Protein AF-A0A950G8C6-F1 (afdb_monomer_lite)

Foldseek 3Di:
DDDDDDDDDDDDDDDDDDDDDDDDPDDDDDPPPDDPPPDDPDPDPDPPDDDDDLQQAFLLVLVPDDPVSNLVNLVVLLVVVCVVVVNPDDDPVCSVVLSVQLNVVCVVPRGDHSNVSSVVSVVVVVVD

Secondary structure (DSSP, 8-state):
---------------------PPP---------PPP---PPPPPPPPP-----GGG-BHHHHTTS-HHHHHHHHHHHHHHHHHHTT-----TTTHHHHHHHHHHHHHH-TTSBHHHHHHHHHHHHHT-

Radius of gyration: 26.83 Å; chains: 1; bounding box: 71×72×27 Å

Sequence (128 aa):
MKLIWTTTCALALSTSVSAAQTPSPSGGGNAATTPPAASAPAGDPIAPAGHWDVAQAACRAILRESDDDRAAIGMFYYGYLAAKLNLDVIDTSRIEGDLRHVLETCRDHPDMTIVAAFKTLRQDSLSR

pLDDT: mean 77.59, std 16.8, range [41.69, 97.62]

Structure (mmCIF, N/CA/C/O backbone):
data_AF-A0A950G8C6-F1
#
_entry.id   AF-A0A950G8C6-F1
#
loop_
_atom_site.group_PDB
_atom_site.id
_atom_site.type_symbol
_atom_site.label_atom_id
_atom_site.label_alt_id
_atom_site.label_comp_id
_atom_site.label_asym_id
_atom_site.label_entity_id
_atom_site.label_seq_id
_atom_site.pdbx_PDB_ins_code
_atom_site.Cartn_x
_atom_site.Cartn_y
_atom_site.Cartn_z
_atom_site.occupancy
_atom_site.B_iso_or_equiv
_atom_site.auth_seq_id
_atom_site.auth_comp_id
_atom_site.auth_asym_id
_atom_site.auth_atom_id
_atom_site.pdbx_PDB_model_num
ATOM 1 N N . MET A 1 1 ? -5.368 -54.371 -1.516 1.00 41.69 1 MET A N 1
ATOM 2 C CA . MET A 1 1 ? -4.134 -55.142 -1.796 1.00 41.69 1 MET A CA 1
ATOM 3 C C . MET A 1 1 ? -2.969 -54.161 -1.887 1.00 41.69 1 MET A C 1
ATOM 5 O O . MET A 1 1 ? -3.141 -53.108 -2.481 1.00 41.69 1 MET A O 1
ATOM 9 N N . LYS A 1 2 ? -1.864 -54.460 -1.189 1.00 44.62 2 LYS A N 1
ATOM 10 C CA . LYS A 1 2 ? -0.632 -53.655 -1.051 1.00 44.62 2 LYS A CA 1
ATOM 11 C C . LYS A 1 2 ? 0.256 -53.748 -2.300 1.00 44.62 2 LYS A C 1
ATOM 13 O O . LYS A 1 2 ? 0.267 -54.814 -2.898 1.00 44.62 2 LYS A O 1
ATOM 18 N N . LEU A 1 3 ? 1.045 -52.698 -2.556 1.00 52.22 3 LEU A N 1
ATOM 19 C CA . LEU A 1 3 ? 2.410 -52.655 -3.134 1.00 52.22 3 LEU A CA 1
ATOM 20 C C . LEU A 1 3 ? 2.846 -51.171 -3.035 1.00 52.22 3 LEU A C 1
ATOM 22 O O . LEU A 1 3 ? 2.442 -50.363 -3.855 1.00 52.22 3 LEU A O 1
ATOM 26 N N . ILE A 1 4 ? 3.354 -50.649 -1.910 1.00 63.34 4 ILE A N 1
ATOM 27 C CA . ILE A 1 4 ? 4.759 -50.677 -1.448 1.00 63.34 4 ILE A CA 1
ATOM 28 C C . ILE A 1 4 ? 5.730 -50.940 -2.599 1.00 63.34 4 ILE A C 1
ATOM 30 O O . ILE A 1 4 ? 5.615 -52.001 -3.188 1.00 63.34 4 ILE A O 1
ATOM 34 N N . TRP A 1 5 ? 6.662 -50.013 -2.855 1.00 52.72 5 TRP A N 1
ATOM 35 C CA . TRP A 1 5 ? 8.109 -50.239 -3.013 1.00 52.72 5 TRP A CA 1
ATOM 36 C C . TRP A 1 5 ? 8.830 -48.926 -2.670 1.00 52.72 5 TRP A C 1
ATOM 38 O O . TRP A 1 5 ? 8.634 -47.891 -3.300 1.00 52.72 5 TRP A O 1
ATOM 48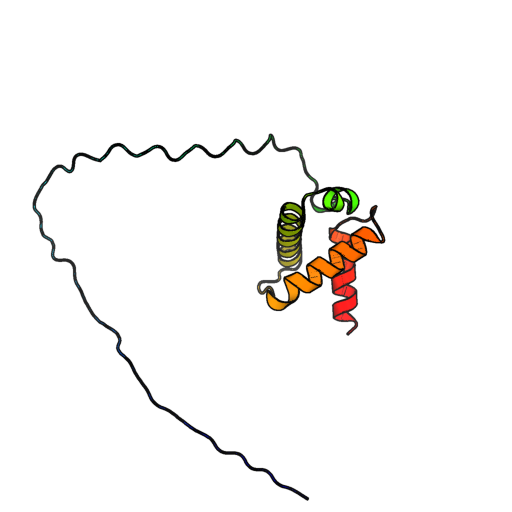 N N . THR A 1 6 ? 9.618 -48.976 -1.602 1.00 62.75 6 THR A N 1
ATOM 49 C CA . THR A 1 6 ? 10.673 -48.017 -1.262 1.00 62.75 6 THR A CA 1
ATOM 50 C C . THR A 1 6 ? 11.981 -48.427 -1.951 1.00 62.75 6 THR A C 1
ATOM 52 O O . THR A 1 6 ? 12.065 -49.533 -2.488 1.00 62.75 6 THR A O 1
ATOM 55 N N . THR A 1 7 ? 13.017 -47.592 -1.782 1.00 62.84 7 THR A N 1
ATOM 56 C CA . THR A 1 7 ? 14.483 -47.855 -1.831 1.00 62.84 7 THR A CA 1
ATOM 57 C C . THR A 1 7 ? 15.188 -47.097 -2.972 1.00 62.84 7 THR A C 1
ATOM 59 O O . THR A 1 7 ? 15.085 -47.478 -4.129 1.00 62.84 7 THR A O 1
ATOM 62 N N . THR A 1 8 ? 15.657 -45.866 -2.725 1.00 56.50 8 THR A N 1
ATOM 63 C CA . THR A 1 8 ? 17.018 -45.456 -2.278 1.00 56.50 8 THR A CA 1
ATOM 64 C C . THR A 1 8 ? 18.043 -45.411 -3.414 1.00 56.50 8 THR A C 1
ATOM 66 O O . THR A 1 8 ? 18.382 -46.439 -3.985 1.00 56.50 8 THR A O 1
ATOM 69 N N . CYS A 1 9 ? 18.647 -44.240 -3.635 1.00 56.16 9 CYS A N 1
ATOM 70 C CA . CYS A 1 9 ? 20.036 -44.164 -4.082 1.00 56.16 9 CYS A CA 1
ATOM 71 C C . CYS A 1 9 ? 20.775 -43.181 -3.168 1.00 56.16 9 CYS A C 1
ATOM 73 O O . CYS A 1 9 ? 20.374 -42.027 -3.019 1.00 56.16 9 CYS A O 1
ATOM 75 N N . ALA A 1 10 ? 21.790 -43.694 -2.481 1.00 52.00 10 ALA A N 1
ATOM 76 C CA . ALA A 1 10 ? 22.609 -42.988 -1.516 1.00 52.00 10 ALA A CA 1
ATOM 77 C C . ALA A 1 10 ? 23.948 -42.567 -2.147 1.00 52.00 10 ALA A C 1
ATOM 79 O O . ALA A 1 10 ? 24.480 -43.291 -2.980 1.00 52.00 10 ALA A O 1
ATOM 80 N N . LEU A 1 11 ? 24.481 -41.447 -1.644 1.00 55.22 11 LEU A N 1
ATOM 81 C CA . LEU A 1 11 ? 25.903 -41.125 -1.424 1.00 55.22 11 LEU A CA 1
ATOM 82 C C . LEU A 1 11 ? 26.909 -41.207 -2.592 1.00 55.22 11 LEU A C 1
ATOM 84 O O . LEU A 1 11 ? 27.300 -42.287 -3.013 1.00 55.22 11 LEU A O 1
ATOM 88 N N . ALA A 1 12 ? 27.508 -40.054 -2.911 1.00 52.69 12 ALA A N 1
ATOM 89 C CA . ALA A 1 12 ? 28.970 -39.844 -2.928 1.00 52.69 12 ALA A CA 1
ATOM 90 C C . ALA A 1 12 ? 29.241 -38.325 -3.026 1.00 52.69 12 ALA A C 1
ATOM 92 O O . ALA A 1 12 ? 28.803 -37.679 -3.968 1.00 52.69 12 ALA A O 1
ATOM 93 N N . LEU A 1 13 ? 29.657 -37.665 -1.943 1.00 51.41 13 LEU A N 1
ATOM 94 C CA . LEU A 1 13 ? 31.045 -37.413 -1.517 1.00 51.41 13 LEU A CA 1
ATOM 95 C C . LEU A 1 13 ? 31.854 -36.448 -2.414 1.00 51.41 13 LEU A C 1
ATOM 97 O O . LEU A 1 13 ? 32.315 -36.805 -3.489 1.00 51.41 13 LEU A O 1
ATOM 101 N N . SER A 1 14 ? 32.147 -35.293 -1.805 1.00 54.91 14 SER A N 1
ATOM 102 C CA . SER A 1 14 ? 33.491 -34.710 -1.684 1.00 54.91 14 SER A CA 1
ATOM 103 C C . SER A 1 14 ? 34.139 -34.033 -2.894 1.00 54.91 14 SER A C 1
ATOM 105 O O . SER A 1 14 ? 34.783 -34.689 -3.703 1.00 54.91 14 SER A O 1
ATOM 107 N N . THR A 1 15 ? 34.199 -32.696 -2.853 1.00 58.62 15 THR A N 1
ATOM 108 C CA . THR A 1 15 ? 35.360 -31.938 -3.359 1.00 58.62 15 THR A CA 1
ATOM 109 C C . THR A 1 15 ? 35.703 -30.758 -2.437 1.00 58.62 15 THR A C 1
ATOM 111 O O . THR A 1 15 ? 35.079 -29.705 -2.484 1.00 58.62 15 THR A O 1
ATOM 114 N N . SER A 1 16 ? 36.713 -31.006 -1.597 1.00 63.72 16 SER A N 1
ATOM 115 C CA . SER A 1 16 ? 37.870 -30.142 -1.299 1.00 63.72 16 SER A CA 1
ATOM 116 C C . SER A 1 16 ? 37.665 -28.759 -0.656 1.00 63.72 16 SER A C 1
ATOM 118 O O . SER A 1 16 ? 37.481 -27.751 -1.329 1.00 63.72 16 SER A O 1
ATOM 120 N N . VAL A 1 17 ? 37.893 -28.703 0.662 1.00 50.78 17 VAL A N 1
ATOM 121 C CA . VAL A 1 17 ? 38.387 -27.508 1.371 1.00 50.78 17 VAL A CA 1
ATOM 122 C C . VAL A 1 17 ? 39.810 -27.210 0.893 1.00 50.78 17 VAL A C 1
ATOM 124 O O . VAL A 1 17 ? 40.699 -28.045 1.054 1.00 50.78 17 VAL A O 1
ATOM 127 N N . SER A 1 18 ? 40.039 -26.019 0.339 1.00 56.66 18 SER A N 1
ATOM 128 C CA . SER A 1 18 ? 41.389 -25.508 0.085 1.00 56.66 18 SER A CA 1
ATOM 129 C C . SER A 1 18 ? 41.840 -24.699 1.300 1.00 56.66 18 SER A C 1
ATOM 131 O O . SER A 1 18 ? 41.336 -23.606 1.556 1.00 56.66 18 SER A O 1
ATOM 133 N N . ALA A 1 19 ? 42.760 -25.265 2.078 1.00 47.97 19 ALA A N 1
ATOM 134 C CA . ALA A 1 19 ? 43.407 -24.590 3.191 1.00 47.97 19 ALA A CA 1
ATOM 135 C C . ALA A 1 19 ? 44.598 -23.742 2.711 1.00 47.97 19 ALA A C 1
ATOM 137 O O . ALA A 1 19 ? 45.375 -24.170 1.864 1.00 47.97 19 ALA A O 1
ATOM 138 N N . ALA A 1 20 ? 44.741 -22.589 3.367 1.00 48.94 20 ALA A N 1
ATOM 139 C CA . ALA A 1 20 ? 45.955 -21.805 3.586 1.00 48.94 20 ALA A CA 1
ATOM 140 C C . ALA A 1 20 ? 46.618 -21.098 2.389 1.00 48.94 20 ALA A C 1
ATOM 142 O O . ALA A 1 20 ? 47.377 -21.681 1.624 1.00 48.94 20 ALA A O 1
ATOM 143 N N . GLN A 1 21 ? 46.494 -19.767 2.389 1.00 54.31 21 GLN A N 1
ATOM 144 C CA . GLN A 1 21 ? 47.628 -18.896 2.084 1.00 54.31 21 GLN A CA 1
ATOM 145 C C . GLN A 1 21 ? 47.748 -17.862 3.209 1.00 54.31 21 GLN A C 1
ATOM 147 O O . GLN A 1 21 ? 46.957 -16.927 3.306 1.00 54.31 21 GLN A O 1
ATOM 152 N N . THR A 1 22 ? 48.716 -18.069 4.100 1.00 51.31 22 THR A N 1
ATOM 153 C CA . THR A 1 22 ? 49.238 -17.031 4.995 1.00 51.31 22 THR A CA 1
ATOM 154 C C . THR A 1 22 ? 49.902 -15.945 4.147 1.00 51.31 22 THR A C 1
ATOM 156 O O . THR A 1 22 ? 50.820 -16.278 3.394 1.00 51.31 22 THR A O 1
ATOM 159 N N . PRO A 1 23 ? 49.515 -14.664 4.246 1.00 60.16 23 PRO A N 1
ATOM 160 C CA . PRO A 1 23 ? 50.329 -13.601 3.678 1.00 60.16 23 PRO A CA 1
ATOM 161 C C . PRO A 1 23 ? 51.616 -13.446 4.503 1.00 60.16 23 PRO A C 1
ATOM 163 O O . PRO A 1 23 ? 51.575 -13.216 5.712 1.00 60.16 23 PRO A O 1
ATOM 166 N N . SER A 1 24 ? 52.763 -13.597 3.836 1.00 55.91 24 SER A N 1
ATOM 167 C CA . SER A 1 24 ? 54.084 -13.235 4.363 1.00 55.91 24 SER A CA 1
ATOM 168 C C . SER A 1 24 ? 54.119 -11.767 4.809 1.00 55.91 24 SER A C 1
ATOM 170 O O . SER A 1 24 ? 53.583 -10.910 4.101 1.00 55.91 24 SER A O 1
ATOM 172 N N . PRO A 1 25 ? 54.814 -11.427 5.910 1.00 57.38 25 PRO A N 1
ATOM 173 C CA . PRO A 1 25 ? 55.094 -10.046 6.257 1.00 57.38 25 PRO A CA 1
ATOM 174 C C . PRO A 1 25 ? 56.311 -9.580 5.451 1.00 57.38 25 PRO A C 1
ATOM 176 O O . PRO A 1 25 ? 57.455 -9.704 5.882 1.00 57.38 25 PRO A O 1
ATOM 179 N N . SER A 1 26 ? 56.073 -9.048 4.255 1.00 56.53 26 SER A N 1
ATOM 180 C CA . SER A 1 26 ? 57.094 -8.294 3.528 1.00 56.53 26 SER A CA 1
ATOM 181 C C . SER A 1 26 ? 56.977 -6.824 3.908 1.00 56.53 26 SER A C 1
ATOM 183 O O . SER A 1 26 ? 56.226 -6.060 3.308 1.00 56.53 26 SER A O 1
ATOM 185 N N . GLY A 1 27 ? 57.734 -6.437 4.935 1.00 54.53 27 GLY A N 1
ATOM 186 C CA . GLY A 1 27 ? 58.139 -5.050 5.105 1.00 54.53 27 GLY A CA 1
ATOM 187 C C . GLY A 1 27 ? 58.977 -4.620 3.899 1.00 54.53 27 GLY A C 1
ATOM 188 O O . GLY A 1 27 ? 59.936 -5.292 3.530 1.00 54.53 27 GLY A O 1
ATOM 189 N N . GLY A 1 28 ? 58.592 -3.512 3.277 1.00 45.06 28 GLY A N 1
ATOM 190 C CA . GLY A 1 28 ? 59.291 -2.930 2.138 1.00 45.06 28 GLY A CA 1
ATOM 191 C C . GLY A 1 28 ? 58.527 -1.711 1.657 1.00 45.06 28 GLY A C 1
ATOM 192 O O . GLY A 1 28 ? 57.507 -1.841 0.988 1.00 45.06 28 GLY A O 1
ATOM 193 N N . GLY A 1 29 ? 58.976 -0.529 2.079 1.00 55.88 29 GLY A N 1
ATOM 194 C CA . GLY A 1 29 ? 58.336 0.735 1.752 1.00 55.88 29 GLY A CA 1
ATOM 195 C C . GLY A 1 29 ? 58.253 0.959 0.248 1.00 55.88 29 GLY A C 1
ATOM 196 O O . GLY A 1 29 ? 59.247 0.839 -0.455 1.00 55.88 29 GLY A O 1
ATOM 197 N N . ASN A 1 30 ? 57.067 1.344 -0.205 1.00 53.25 30 ASN A N 1
ATOM 198 C CA . ASN A 1 30 ? 56.864 2.146 -1.397 1.00 53.25 30 ASN A CA 1
ATOM 199 C C . ASN A 1 30 ? 55.733 3.111 -1.058 1.00 53.25 30 ASN A C 1
ATOM 201 O O . ASN A 1 30 ? 54.618 2.689 -0.750 1.00 53.25 30 ASN A O 1
ATOM 205 N N . ALA A 1 31 ? 56.042 4.407 -1.047 1.00 56.22 31 ALA A N 1
ATOM 206 C CA . ALA A 1 31 ? 55.040 5.454 -0.970 1.00 56.22 31 ALA A CA 1
ATOM 207 C C . ALA A 1 31 ? 54.143 5.328 -2.209 1.00 56.22 31 ALA A C 1
ATOM 209 O O . ALA A 1 31 ? 54.509 5.756 -3.301 1.00 56.22 31 ALA A O 1
ATOM 210 N N . ALA A 1 32 ? 52.995 4.672 -2.049 1.00 56.50 32 ALA A N 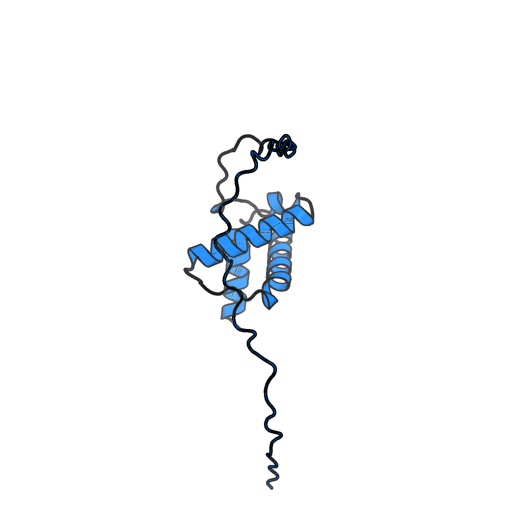1
ATOM 211 C CA . ALA A 1 32 ? 51.974 4.612 -3.075 1.00 56.50 32 ALA A CA 1
ATOM 212 C C . ALA A 1 32 ? 51.374 6.012 -3.209 1.00 56.50 32 ALA A C 1
ATOM 214 O O . ALA A 1 32 ? 50.688 6.499 -2.312 1.00 56.50 32 ALA A O 1
ATOM 215 N N . THR A 1 33 ? 51.664 6.682 -4.320 1.00 59.66 33 THR A N 1
ATOM 216 C CA . THR A 1 33 ? 50.911 7.859 -4.744 1.00 59.66 33 THR A CA 1
ATOM 217 C C . THR A 1 33 ? 49.471 7.407 -4.969 1.00 59.66 33 THR A C 1
ATOM 219 O O . THR A 1 33 ? 49.196 6.650 -5.898 1.00 59.66 33 THR A O 1
ATOM 222 N N . THR A 1 34 ? 48.565 7.802 -4.075 1.00 64.56 34 THR A N 1
ATOM 223 C CA . THR A 1 34 ? 47.134 7.516 -4.185 1.00 64.56 34 THR A CA 1
ATOM 224 C C . THR A 1 34 ? 46.635 8.023 -5.543 1.00 64.56 34 THR A C 1
ATOM 226 O O . THR A 1 34 ? 46.798 9.215 -5.823 1.00 64.56 34 THR A O 1
ATOM 229 N N . PRO A 1 35 ? 46.040 7.176 -6.404 1.00 69.12 35 PRO A N 1
ATOM 230 C CA . PRO A 1 35 ? 45.313 7.662 -7.569 1.00 69.12 35 PRO A CA 1
ATOM 231 C C . PRO A 1 35 ? 44.240 8.652 -7.096 1.00 69.12 35 PRO A C 1
ATOM 233 O O . PRO A 1 35 ? 43.619 8.393 -6.059 1.00 69.12 35 PRO A O 1
ATOM 236 N N . PRO A 1 36 ? 44.008 9.777 -7.797 1.00 67.50 36 PRO A N 1
ATOM 237 C CA . PRO A 1 36 ? 42.920 10.674 -7.438 1.00 67.50 36 PRO A CA 1
ATOM 238 C C . PRO A 1 36 ? 41.626 9.862 -7.403 1.00 67.50 36 PRO A C 1
ATOM 240 O O . PRO A 1 36 ? 41.278 9.194 -8.378 1.00 67.50 36 PRO A O 1
ATOM 243 N N . ALA A 1 37 ? 40.956 9.873 -6.249 1.00 67.94 37 ALA A N 1
ATOM 244 C CA . ALA A 1 37 ? 39.657 9.248 -6.090 1.00 67.94 37 ALA A CA 1
ATOM 245 C C . ALA A 1 37 ? 38.728 9.857 -7.144 1.00 67.94 37 ALA A C 1
ATOM 247 O O . ALA A 1 37 ? 38.435 11.052 -7.100 1.00 67.94 37 ALA A O 1
ATOM 248 N N . ALA A 1 38 ? 38.319 9.053 -8.125 1.00 71.69 38 ALA A N 1
ATOM 249 C CA . ALA A 1 38 ? 37.271 9.450 -9.044 1.00 71.69 38 ALA A CA 1
ATOM 250 C C . ALA A 1 38 ? 36.024 9.713 -8.198 1.00 71.69 38 ALA A C 1
ATOM 252 O O . ALA A 1 38 ? 35.508 8.800 -7.550 1.00 71.69 38 ALA A O 1
ATOM 253 N N . SER A 1 39 ? 35.596 10.973 -8.142 1.00 68.25 39 SER A N 1
ATOM 254 C CA . SER A 1 39 ? 34.378 11.368 -7.451 1.00 68.25 39 SER A CA 1
ATOM 255 C C . SER A 1 39 ? 33.224 10.553 -8.025 1.00 68.25 39 SER A C 1
ATOM 257 O O . SER A 1 39 ? 32.884 10.702 -9.199 1.00 68.25 39 SER A O 1
ATOM 259 N N . ALA A 1 40 ? 32.646 9.667 -7.213 1.00 72.94 40 ALA A N 1
ATOM 260 C CA . ALA A 1 40 ? 31.382 9.039 -7.555 1.00 72.94 40 ALA A CA 1
ATOM 261 C C . ALA A 1 40 ? 30.365 10.156 -7.853 1.00 72.94 40 ALA A C 1
ATOM 263 O O . ALA A 1 40 ? 30.373 11.167 -7.139 1.00 72.94 40 ALA A O 1
ATOM 264 N N . PRO A 1 41 ? 29.526 10.024 -8.896 1.00 68.06 41 PRO A N 1
ATOM 265 C CA . PRO A 1 41 ? 28.472 10.995 -9.137 1.00 68.06 41 PRO A CA 1
ATOM 266 C C . PRO A 1 41 ? 27.638 11.109 -7.862 1.00 68.06 41 PRO A C 1
ATOM 268 O O . PRO A 1 41 ? 27.160 10.105 -7.329 1.00 68.06 41 PRO A O 1
ATOM 271 N N . ALA A 1 42 ? 27.537 12.328 -7.335 1.00 70.88 42 ALA A N 1
ATOM 272 C CA . ALA A 1 42 ? 26.629 12.616 -6.242 1.00 70.88 42 ALA A CA 1
ATOM 273 C C . ALA A 1 42 ? 25.227 12.249 -6.736 1.00 70.88 42 ALA A C 1
ATOM 275 O O . ALA A 1 42 ? 24.776 12.797 -7.741 1.00 70.88 42 ALA A O 1
ATOM 276 N N . GLY A 1 43 ? 24.596 11.266 -6.090 1.00 66.12 43 GLY A N 1
ATOM 277 C CA . GLY A 1 43 ? 23.218 10.906 -6.400 1.00 66.12 43 GLY A CA 1
ATOM 278 C C . GLY A 1 43 ? 22.324 12.135 -6.277 1.00 66.12 43 GLY A C 1
ATOM 279 O O . GLY A 1 43 ? 22.587 13.008 -5.443 1.00 66.12 43 GLY A O 1
ATOM 280 N N . ASP A 1 44 ? 21.296 12.206 -7.120 1.00 69.69 44 ASP A N 1
ATOM 281 C CA . ASP A 1 44 ? 20.329 13.295 -7.070 1.00 69.69 44 ASP A CA 1
ATOM 282 C C . ASP A 1 44 ? 19.779 13.457 -5.643 1.00 69.69 44 ASP A C 1
ATOM 284 O O . ASP A 1 44 ? 19.548 12.460 -4.943 1.00 69.69 44 ASP A O 1
ATOM 288 N N . PRO A 1 45 ? 19.586 14.702 -5.172 1.00 60.91 45 PRO A N 1
ATOM 289 C CA . PRO A 1 45 ? 19.032 14.936 -3.853 1.00 60.91 45 PRO A CA 1
ATOM 290 C C . PRO A 1 45 ? 17.651 14.287 -3.765 1.00 60.91 45 PRO A C 1
ATOM 292 O O . PRO A 1 45 ? 16.759 14.580 -4.563 1.00 60.91 45 PRO A O 1
ATOM 295 N N . ILE A 1 46 ? 17.473 13.421 -2.765 1.00 65.44 46 ILE A N 1
ATOM 296 C CA . ILE A 1 46 ? 16.157 12.911 -2.378 1.00 65.44 46 ILE A CA 1
ATOM 297 C C . ILE A 1 46 ? 15.273 14.141 -2.145 1.00 65.44 46 ILE A C 1
ATOM 299 O O . ILE A 1 46 ? 15.627 15.007 -1.339 1.00 65.44 46 ILE A O 1
ATOM 303 N N . ALA A 1 47 ? 14.175 14.249 -2.901 1.00 58.53 47 ALA A N 1
ATOM 304 C CA . ALA A 1 47 ? 13.251 15.376 -2.832 1.00 58.53 47 ALA A CA 1
ATOM 305 C C . ALA A 1 47 ? 12.900 15.707 -1.366 1.00 58.53 47 ALA A C 1
ATOM 307 O O . ALA A 1 47 ? 12.812 14.788 -0.545 1.00 58.53 47 ALA A O 1
ATOM 308 N N . PRO A 1 48 ? 12.713 16.995 -1.007 1.00 55.66 48 PRO A N 1
ATOM 309 C CA . PRO A 1 48 ? 12.472 17.392 0.374 1.00 55.66 48 PRO A CA 1
ATOM 310 C C . PRO A 1 48 ? 11.328 16.574 0.976 1.00 55.66 48 PRO A C 1
ATOM 312 O O . PRO A 1 48 ? 10.228 16.519 0.426 1.00 55.66 48 PRO A O 1
ATOM 315 N N . ALA A 1 49 ? 11.626 15.910 2.094 1.00 63.06 49 ALA A N 1
ATOM 316 C CA . ALA A 1 49 ? 10.723 14.978 2.746 1.00 63.06 49 ALA A CA 1
ATOM 317 C C . ALA A 1 49 ? 9.467 15.712 3.237 1.00 63.06 49 ALA A C 1
ATOM 319 O O . ALA A 1 49 ? 9.474 16.375 4.275 1.00 63.06 49 ALA A O 1
ATOM 320 N N . GLY A 1 50 ? 8.373 15.585 2.488 1.00 67.31 50 GLY A N 1
ATOM 321 C CA . GLY A 1 50 ? 7.042 15.809 3.034 1.00 67.31 50 GLY A CA 1
ATOM 322 C C . GLY A 1 50 ? 6.763 14.780 4.132 1.00 67.31 50 GLY A C 1
ATOM 323 O O . GLY A 1 50 ? 7.232 13.643 4.064 1.00 67.31 50 GLY A O 1
ATOM 324 N N . HIS A 1 51 ? 6.001 15.160 5.157 1.00 71.19 51 HIS A N 1
ATOM 325 C CA . HIS A 1 51 ? 5.533 14.198 6.151 1.00 71.19 51 HIS A CA 1
ATOM 326 C C . HIS A 1 51 ? 4.535 13.239 5.486 1.00 71.19 51 HIS A C 1
ATOM 328 O O . HIS A 1 51 ? 3.403 13.623 5.189 1.00 71.19 51 HIS A O 1
ATOM 334 N N . TRP A 1 52 ? 4.957 11.999 5.243 1.00 75.38 52 TRP A N 1
ATOM 335 C CA . TRP A 1 52 ? 4.114 10.958 4.665 1.00 75.38 52 TRP A CA 1
ATOM 336 C C . TRP A 1 52 ? 3.610 10.010 5.753 1.00 75.38 52 TRP A C 1
ATOM 338 O O . TRP A 1 52 ? 4.393 9.322 6.407 1.00 75.38 52 TRP A O 1
ATOM 348 N N . ASP A 1 53 ? 2.290 9.961 5.941 1.00 87.00 53 ASP A N 1
ATOM 349 C CA . ASP A 1 53 ? 1.666 8.945 6.785 1.00 87.00 53 ASP A CA 1
ATOM 350 C C . ASP A 1 53 ? 1.478 7.650 5.986 1.00 87.00 53 ASP A C 1
ATOM 352 O O . ASP A 1 53 ? 0.533 7.493 5.207 1.00 87.00 53 ASP A O 1
ATOM 356 N N . VAL A 1 54 ? 2.397 6.712 6.212 1.00 88.00 54 VAL A N 1
ATOM 357 C CA . VAL A 1 54 ? 2.407 5.374 5.608 1.00 88.00 54 VAL A CA 1
ATOM 358 C C . VAL A 1 54 ? 1.082 4.634 5.843 1.00 88.00 54 VAL A C 1
ATOM 360 O O . VAL A 1 54 ? 0.609 3.908 4.976 1.00 88.00 54 VAL A O 1
ATOM 363 N N . ALA A 1 55 ? 0.422 4.811 6.989 1.00 89.44 55 ALA A N 1
ATOM 364 C CA . ALA A 1 55 ? -0.814 4.082 7.270 1.00 89.44 55 ALA A CA 1
ATOM 365 C C . ALA A 1 55 ? -2.028 4.619 6.489 1.00 89.44 55 ALA A C 1
ATOM 367 O O . ALA A 1 55 ? -3.012 3.892 6.324 1.00 89.44 55 ALA A O 1
ATOM 368 N N . GLN A 1 56 ? -1.952 5.864 6.008 1.00 91.12 56 GLN A N 1
ATOM 369 C CA . GLN A 1 56 ? -3.064 6.592 5.392 1.00 91.12 56 GLN A CA 1
ATOM 370 C C . GLN A 1 56 ? -2.924 6.779 3.878 1.00 91.12 56 GLN A C 1
ATOM 372 O O . GLN A 1 56 ? -3.754 7.446 3.259 1.00 91.12 56 GLN A O 1
ATOM 377 N N . ALA A 1 57 ? -1.905 6.188 3.251 1.00 91.38 57 ALA A N 1
ATOM 378 C CA . ALA A 1 57 ? -1.764 6.241 1.802 1.00 91.38 57 ALA A CA 1
ATOM 379 C C . ALA A 1 57 ? -2.957 5.554 1.113 1.00 91.38 57 ALA A C 1
ATOM 381 O O . ALA A 1 57 ? -3.168 4.344 1.249 1.00 91.38 57 ALA A O 1
ATOM 382 N N . ALA A 1 58 ? -3.736 6.341 0.370 1.00 94.06 58 ALA A N 1
ATOM 383 C CA . ALA A 1 58 ? -4.878 5.856 -0.394 1.00 94.06 58 ALA A CA 1
ATOM 384 C C . ALA A 1 58 ? -4.425 5.061 -1.628 1.00 94.06 58 ALA A C 1
ATOM 386 O O . ALA A 1 58 ? -3.483 5.453 -2.321 1.00 94.06 58 ALA A O 1
ATOM 387 N N . CYS A 1 59 ? -5.156 3.997 -1.960 1.00 95.44 59 CYS A N 1
ATOM 388 C CA . CYS A 1 59 ? -4.939 3.180 -3.152 1.00 95.44 59 CYS A CA 1
ATOM 389 C C . CYS A 1 59 ? -4.899 4.030 -4.432 1.00 95.44 59 CYS A C 1
ATOM 391 O O . CYS A 1 59 ? -4.035 3.824 -5.282 1.00 95.44 59 CYS A O 1
ATOM 393 N N . ARG A 1 60 ? -5.749 5.061 -4.545 1.00 95.00 60 ARG A N 1
ATOM 394 C CA . ARG A 1 60 ? -5.761 5.982 -5.694 1.00 95.00 60 ARG A CA 1
ATOM 395 C C . ARG A 1 60 ? -4.442 6.712 -5.937 1.00 95.00 60 ARG A C 1
ATOM 397 O O . ARG A 1 60 ? -4.187 7.099 -7.071 1.00 95.00 60 ARG A O 1
ATOM 404 N N . ALA A 1 61 ? -3.649 6.964 -4.894 1.00 91.56 61 ALA A N 1
ATOM 405 C CA . ALA A 1 61 ? -2.347 7.605 -5.046 1.00 91.56 61 ALA A CA 1
ATOM 406 C C . ALA A 1 61 ? -1.365 6.622 -5.688 1.00 91.56 61 ALA A C 1
ATOM 408 O O . ALA A 1 61 ? -0.723 6.948 -6.673 1.00 91.56 61 ALA A O 1
ATOM 409 N N . ILE A 1 62 ? -1.363 5.380 -5.211 1.00 91.31 62 ILE A N 1
ATOM 410 C CA . ILE A 1 62 ? -0.472 4.317 -5.683 1.00 91.31 62 ILE A CA 1
ATOM 411 C C . ILE A 1 62 ? -0.815 3.910 -7.115 1.00 91.31 62 ILE A C 1
ATOM 413 O O . ILE A 1 62 ? 0.074 3.727 -7.933 1.00 91.31 62 ILE A O 1
ATOM 417 N N . LEU A 1 63 ? -2.101 3.838 -7.463 1.00 94.00 63 LEU A N 1
ATOM 418 C CA . LEU A 1 63 ? -2.538 3.515 -8.825 1.00 94.00 63 LEU A CA 1
ATOM 419 C C . LEU A 1 63 ? -2.136 4.562 -9.878 1.00 94.00 63 LEU A C 1
ATOM 421 O O . LEU A 1 63 ? -2.206 4.261 -11.066 1.00 94.00 63 LEU A O 1
ATOM 425 N N . ARG A 1 64 ? -1.753 5.778 -9.468 1.00 94.88 64 ARG A N 1
ATOM 426 C CA . ARG A 1 64 ? -1.273 6.832 -10.377 1.00 94.88 64 ARG A CA 1
ATOM 427 C C . ARG A 1 64 ? 0.222 6.744 -10.659 1.00 94.88 64 ARG A C 1
ATOM 429 O O . ARG A 1 64 ? 0.675 7.379 -11.606 1.00 94.88 64 ARG A O 1
ATOM 436 N N . GLU A 1 65 ? 0.955 5.989 -9.851 1.00 93.81 65 GLU A N 1
ATOM 437 C CA . GLU A 1 65 ? 2.394 5.818 -10.004 1.00 93.81 65 GLU A CA 1
ATOM 438 C C . GLU A 1 65 ? 2.727 4.883 -11.170 1.00 93.81 65 GLU A C 1
ATOM 440 O O . GLU A 1 65 ? 1.883 4.107 -11.639 1.00 93.81 65 GLU A O 1
ATOM 445 N N . SER A 1 66 ? 3.978 4.948 -11.628 1.00 95.12 66 SER A N 1
ATOM 446 C CA . SER A 1 66 ? 4.508 4.055 -12.658 1.00 95.12 66 SER A CA 1
ATOM 447 C C . SER A 1 66 ? 4.484 2.589 -12.206 1.00 95.12 66 SER A C 1
ATOM 449 O O . SER A 1 66 ? 4.363 2.284 -11.021 1.00 95.12 66 SER A O 1
ATOM 451 N N . ASP A 1 67 ? 4.583 1.648 -13.142 1.00 90.56 67 ASP A N 1
ATOM 452 C CA . ASP A 1 67 ? 4.588 0.215 -12.822 1.00 90.56 67 ASP A CA 1
ATOM 453 C C . ASP A 1 67 ? 5.742 -0.156 -11.877 1.00 90.56 67 ASP A C 1
ATOM 455 O O . ASP A 1 67 ? 5.528 -0.888 -10.905 1.00 90.56 67 ASP A O 1
ATOM 459 N N . ASP A 1 68 ? 6.921 0.420 -12.117 1.00 91.44 68 ASP A N 1
ATOM 460 C CA . ASP A 1 68 ? 8.121 0.220 -11.305 1.00 91.44 68 ASP A CA 1
ATOM 461 C C . ASP A 1 68 ? 7.951 0.812 -9.898 1.00 91.44 68 ASP A C 1
ATOM 463 O O . ASP A 1 68 ? 8.232 0.145 -8.899 1.00 91.44 68 ASP A O 1
ATOM 467 N N . ASP A 1 69 ? 7.400 2.025 -9.796 1.00 92.50 69 ASP A N 1
ATOM 468 C CA . ASP A 1 69 ? 7.133 2.661 -8.504 1.00 92.50 69 ASP A CA 1
ATOM 469 C C . ASP A 1 69 ? 6.053 1.907 -7.722 1.00 92.50 69 ASP A C 1
ATOM 471 O O . ASP A 1 69 ? 6.183 1.713 -6.515 1.00 92.50 69 ASP A O 1
ATOM 475 N N . ARG A 1 70 ? 5.009 1.393 -8.387 1.00 91.94 70 ARG A N 1
ATOM 476 C CA . ARG A 1 70 ? 3.989 0.551 -7.738 1.00 91.94 70 ARG A CA 1
ATOM 477 C C . ARG A 1 70 ? 4.580 -0.740 -7.194 1.00 91.94 70 ARG A C 1
ATOM 479 O O . ARG A 1 70 ? 4.194 -1.156 -6.100 1.00 91.94 70 ARG A O 1
ATOM 486 N N . ALA A 1 71 ? 5.510 -1.362 -7.915 1.00 90.25 71 ALA A N 1
ATOM 487 C CA . ALA A 1 71 ? 6.224 -2.535 -7.425 1.00 90.25 71 ALA A CA 1
ATOM 488 C C . ALA A 1 71 ? 7.089 -2.186 -6.201 1.00 90.25 71 ALA A C 1
ATOM 490 O O . ALA A 1 71 ? 7.009 -2.873 -5.180 1.00 90.25 71 ALA A O 1
ATOM 491 N N . ALA A 1 72 ? 7.845 -1.085 -6.254 1.00 92.62 72 ALA A N 1
ATOM 492 C CA . ALA A 1 72 ? 8.667 -0.611 -5.139 1.00 92.62 72 ALA A CA 1
ATOM 493 C C . ALA A 1 72 ? 7.826 -0.271 -3.895 1.00 92.62 72 ALA A C 1
ATOM 495 O O . ALA A 1 72 ? 8.132 -0.720 -2.787 1.00 92.62 72 ALA A O 1
ATOM 496 N N . ILE A 1 73 ? 6.720 0.455 -4.078 1.00 92.25 73 ILE A N 1
ATOM 497 C CA . ILE A 1 73 ? 5.733 0.756 -3.036 1.00 92.25 73 ILE A CA 1
ATOM 498 C C . ILE A 1 73 ? 5.163 -0.544 -2.463 1.00 92.25 73 ILE A C 1
ATOM 500 O O . ILE A 1 73 ? 5.093 -0.705 -1.245 1.00 92.25 73 ILE A O 1
ATOM 504 N N . GLY A 1 74 ? 4.795 -1.496 -3.321 1.00 91.31 74 GLY A N 1
ATOM 505 C CA . GLY A 1 74 ? 4.315 -2.814 -2.919 1.00 91.31 74 GLY A CA 1
ATOM 506 C C . GLY A 1 74 ? 5.291 -3.536 -1.989 1.00 91.31 74 GLY A C 1
ATOM 507 O O . GLY A 1 74 ? 4.900 -3.971 -0.905 1.00 91.31 74 GLY A O 1
ATOM 508 N N . MET A 1 75 ? 6.569 -3.601 -2.369 1.00 91.94 75 MET A N 1
ATOM 509 C CA . MET A 1 75 ? 7.626 -4.210 -1.554 1.00 91.94 75 MET A CA 1
ATOM 510 C C . MET A 1 75 ? 7.833 -3.478 -0.226 1.00 91.94 75 MET A C 1
ATOM 512 O O . MET A 1 75 ? 7.971 -4.120 0.819 1.00 91.94 75 MET A O 1
ATOM 516 N N . PHE A 1 76 ? 7.801 -2.143 -0.243 1.00 93.00 76 PHE A N 1
ATOM 517 C CA . PHE A 1 76 ? 7.870 -1.331 0.969 1.00 93.00 76 PHE A CA 1
ATOM 518 C C . PHE A 1 76 ? 6.731 -1.672 1.939 1.00 93.00 76 PHE A C 1
ATOM 520 O O . PHE A 1 76 ? 6.987 -1.952 3.112 1.00 93.00 76 PHE A O 1
ATOM 527 N N . TYR A 1 77 ? 5.482 -1.719 1.461 1.00 92.00 77 TYR A N 1
ATOM 528 C CA . TYR A 1 77 ? 4.332 -2.066 2.300 1.00 92.00 77 TYR A CA 1
ATOM 529 C C . TYR A 1 77 ? 4.364 -3.514 2.781 1.00 92.00 77 TYR A C 1
ATOM 531 O O . TYR A 1 77 ? 3.982 -3.779 3.922 1.00 92.00 77 TYR A O 1
ATOM 539 N N . TYR A 1 78 ? 4.865 -4.438 1.961 1.00 89.62 78 TYR A N 1
ATOM 540 C CA . TYR A 1 78 ? 5.050 -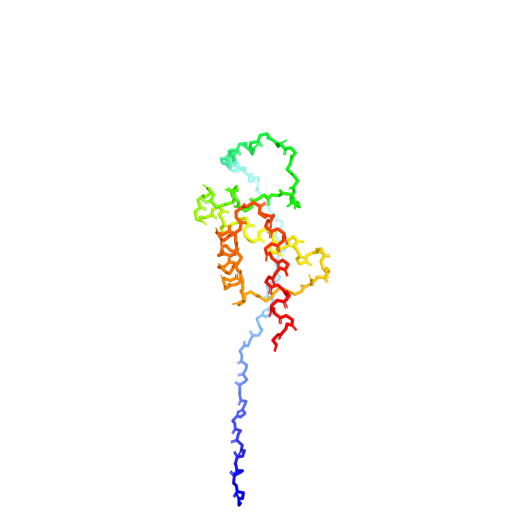5.829 2.359 1.00 89.62 78 TYR A CA 1
ATOM 541 C C . TYR A 1 78 ? 5.996 -5.931 3.566 1.00 89.62 78 TYR A C 1
ATOM 543 O O . TYR A 1 78 ? 5.640 -6.514 4.592 1.00 89.62 78 TYR A O 1
ATOM 551 N N . GLY A 1 79 ? 7.169 -5.291 3.488 1.00 90.00 79 GLY A N 1
ATOM 552 C CA . GLY A 1 79 ? 8.137 -5.244 4.587 1.00 90.00 79 GLY A CA 1
ATOM 553 C C . GLY A 1 79 ? 7.610 -4.496 5.816 1.00 90.00 79 GLY A C 1
ATOM 554 O O . GLY A 1 79 ? 7.732 -4.986 6.939 1.00 90.00 79 GLY A O 1
ATOM 555 N N . TYR A 1 80 ? 6.958 -3.347 5.613 1.00 91.81 80 TYR A N 1
ATOM 556 C CA . TYR A 1 80 ? 6.325 -2.572 6.683 1.00 91.81 80 TYR A CA 1
ATOM 557 C C . TYR A 1 80 ? 5.319 -3.418 7.474 1.00 91.81 80 TYR A C 1
ATOM 559 O O . TYR A 1 80 ? 5.345 -3.437 8.706 1.00 91.81 80 TYR A O 1
ATOM 567 N N . LEU A 1 81 ? 4.447 -4.153 6.781 1.00 90.12 81 LEU A N 1
ATOM 568 C CA . LEU A 1 81 ? 3.434 -4.984 7.425 1.00 90.12 81 LEU A CA 1
ATOM 569 C C . LEU A 1 81 ? 4.031 -6.225 8.082 1.00 90.12 81 LEU A C 1
ATOM 571 O O . LEU A 1 81 ? 3.605 -6.563 9.185 1.00 90.12 81 LEU A O 1
ATOM 575 N N . ALA A 1 82 ? 5.026 -6.862 7.463 1.00 88.69 82 ALA A N 1
ATOM 576 C CA . ALA A 1 82 ? 5.757 -7.967 8.077 1.00 88.69 82 ALA A CA 1
ATOM 577 C C . ALA A 1 82 ? 6.380 -7.536 9.416 1.00 88.69 82 ALA A C 1
ATOM 579 O O . ALA A 1 82 ? 6.135 -8.170 10.444 1.00 88.69 82 ALA A O 1
ATOM 580 N N . ALA A 1 83 ? 7.062 -6.386 9.436 1.00 90.25 83 ALA A N 1
ATOM 581 C CA . ALA A 1 83 ? 7.642 -5.819 10.650 1.00 90.25 83 ALA A CA 1
ATOM 582 C C . ALA A 1 83 ? 6.574 -5.484 11.705 1.00 90.25 83 ALA A C 1
ATOM 584 O O . ALA A 1 83 ? 6.720 -5.834 12.874 1.00 90.25 83 ALA A O 1
ATOM 585 N N . LYS A 1 84 ? 5.450 -4.869 11.305 1.00 89.75 84 LYS A N 1
ATOM 586 C CA . LYS A 1 84 ? 4.323 -4.567 12.211 1.00 89.75 84 LYS A CA 1
ATOM 587 C C . LYS A 1 84 ? 3.709 -5.812 12.856 1.00 89.75 84 LYS A C 1
ATOM 589 O O . LYS A 1 84 ? 3.057 -5.685 13.891 1.00 89.75 84 LYS A O 1
ATOM 594 N N . LEU A 1 85 ? 3.885 -6.975 12.240 1.00 86.62 85 LEU A N 1
ATOM 595 C CA . LEU A 1 85 ? 3.376 -8.263 12.700 1.00 86.62 85 LEU A CA 1
ATOM 596 C C . LEU A 1 85 ? 4.443 -9.116 13.396 1.00 86.62 85 LEU A C 1
ATOM 598 O O . LEU A 1 85 ? 4.128 -10.228 13.808 1.00 86.62 85 LEU A O 1
ATOM 602 N N . ASN A 1 86 ? 5.666 -8.599 13.554 1.00 90.62 86 ASN A N 1
ATOM 603 C CA . ASN A 1 86 ? 6.826 -9.338 14.058 1.00 90.62 86 ASN A CA 1
ATOM 604 C C . ASN A 1 86 ? 7.104 -10.628 13.265 1.00 90.62 86 ASN A C 1
ATOM 606 O O . ASN A 1 86 ? 7.468 -11.646 13.848 1.00 90.62 86 ASN A O 1
ATOM 610 N N . LEU A 1 87 ? 6.908 -10.589 11.943 1.00 85.44 87 LEU A N 1
ATOM 611 C CA . LEU A 1 87 ? 7.304 -11.677 11.053 1.00 85.44 87 LEU A CA 1
ATOM 612 C C . LEU A 1 87 ? 8.787 -11.528 10.709 1.00 85.44 87 LEU A C 1
ATOM 614 O O . LEU A 1 87 ? 9.209 -10.505 10.171 1.00 85.44 87 LEU A O 1
ATOM 618 N N . ASP A 1 88 ? 9.560 -12.558 11.020 1.00 86.44 88 ASP A N 1
ATOM 619 C CA . ASP A 1 88 ? 10.988 -12.696 10.732 1.00 86.44 88 ASP A CA 1
ATOM 620 C C . ASP A 1 88 ? 11.254 -13.395 9.389 1.00 86.44 88 ASP A C 1
ATOM 622 O O . ASP A 1 88 ? 12.312 -13.209 8.788 1.00 86.44 88 ASP A O 1
ATOM 626 N N . VAL A 1 89 ? 10.274 -14.153 8.890 1.00 85.88 89 VAL A N 1
ATOM 627 C CA . VAL A 1 89 ? 10.334 -14.852 7.604 1.00 85.88 89 VAL A CA 1
ATOM 628 C C . VAL A 1 89 ? 9.280 -14.306 6.646 1.00 85.88 89 VAL A C 1
ATOM 630 O O . VAL A 1 89 ? 8.087 -14.266 6.948 1.00 85.88 89 VAL A O 1
ATOM 633 N N . ILE A 1 90 ? 9.731 -13.922 5.453 1.00 84.50 90 ILE A N 1
ATOM 634 C CA . ILE A 1 90 ? 8.884 -13.518 4.331 1.00 84.50 90 ILE A CA 1
ATOM 635 C C . ILE A 1 90 ? 8.951 -14.607 3.261 1.00 84.50 90 ILE A C 1
ATOM 637 O O . ILE A 1 90 ? 10.024 -14.900 2.736 1.00 84.50 90 ILE A O 1
ATOM 641 N N . ASP A 1 91 ? 7.798 -15.179 2.914 1.00 87.69 91 ASP A N 1
ATOM 642 C CA . ASP A 1 91 ? 7.682 -16.082 1.769 1.00 87.69 91 ASP A CA 1
ATOM 643 C C . ASP A 1 91 ? 7.711 -15.279 0.463 1.00 87.69 91 ASP A C 1
ATOM 645 O O . ASP A 1 91 ? 6.720 -14.676 0.047 1.00 87.69 91 ASP A O 1
ATOM 649 N N . THR A 1 92 ? 8.872 -15.265 -0.184 1.00 89.81 92 THR A N 1
ATOM 650 C CA . THR A 1 92 ? 9.088 -14.512 -1.421 1.00 89.81 92 THR A CA 1
ATOM 651 C C . THR A 1 92 ? 8.349 -15.096 -2.619 1.00 89.81 92 THR A C 1
ATOM 653 O O . THR A 1 92 ? 8.066 -14.359 -3.562 1.00 89.81 92 THR A O 1
ATOM 656 N N . SER A 1 93 ? 7.973 -16.379 -2.578 1.00 91.88 93 SER A N 1
ATOM 657 C CA . SER A 1 93 ? 7.247 -17.032 -3.674 1.00 91.88 93 SER A CA 1
ATOM 658 C C . SER A 1 93 ? 5.822 -16.497 -3.839 1.00 91.88 93 SER A C 1
ATOM 660 O O . SER A 1 93 ? 5.237 -16.590 -4.917 1.00 91.88 93 SER A O 1
ATOM 662 N N . ARG A 1 94 ? 5.276 -15.891 -2.780 1.00 89.00 94 ARG A N 1
ATOM 663 C CA . ARG A 1 94 ? 3.921 -15.339 -2.753 1.00 89.00 94 ARG A CA 1
ATOM 664 C C . ARG A 1 94 ? 3.832 -13.872 -3.134 1.00 89.00 94 ARG A C 1
ATOM 666 O O . ARG A 1 94 ? 2.762 -13.429 -3.543 1.00 89.00 94 ARG A O 1
ATOM 673 N N . ILE A 1 95 ? 4.938 -13.136 -3.031 1.00 89.25 95 ILE A N 1
ATOM 674 C CA . ILE A 1 95 ? 4.962 -11.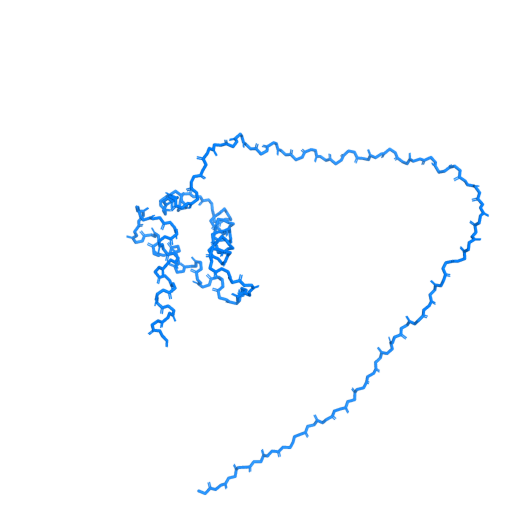674 -3.147 1.00 89.25 95 ILE A CA 1
ATOM 675 C C . ILE A 1 95 ? 4.294 -11.198 -4.437 1.00 89.25 95 ILE A C 1
ATOM 677 O O . ILE A 1 95 ? 3.445 -10.315 -4.388 1.00 89.25 95 ILE A O 1
ATOM 681 N N . GLU A 1 96 ? 4.629 -11.785 -5.586 1.00 89.94 96 GLU A N 1
ATOM 682 C CA . GLU A 1 96 ? 4.078 -11.330 -6.867 1.00 89.94 96 GLU A CA 1
ATOM 683 C C . GLU A 1 96 ? 2.550 -11.499 -6.932 1.00 89.94 96 GLU A C 1
ATOM 685 O O . GLU A 1 96 ? 1.831 -10.590 -7.354 1.00 89.94 96 GLU A O 1
ATOM 690 N N . GLY A 1 97 ? 2.042 -12.651 -6.482 1.00 91.38 97 GLY A N 1
ATOM 691 C CA . GLY A 1 97 ? 0.608 -12.938 -6.451 1.00 91.38 97 GLY A CA 1
ATOM 692 C C . GLY A 1 97 ? -0.138 -12.058 -5.450 1.00 91.38 97 GLY A C 1
ATOM 693 O O . GLY A 1 97 ? -1.186 -11.500 -5.776 1.00 91.38 97 GLY A O 1
ATOM 694 N N . ASP A 1 98 ? 0.435 -11.884 -4.262 1.00 91.75 98 ASP A N 1
ATOM 695 C CA . ASP A 1 98 ? -0.107 -11.053 -3.192 1.00 91.75 98 ASP A CA 1
ATOM 696 C C . ASP A 1 98 ? -0.164 -9.571 -3.615 1.00 91.75 98 ASP A C 1
ATOM 698 O O . ASP A 1 98 ? -1.199 -8.922 -3.460 1.00 91.75 98 ASP A O 1
ATOM 702 N N . LEU A 1 99 ? 0.901 -9.043 -4.233 1.00 91.69 99 LEU A N 1
ATOM 703 C CA . LEU A 1 99 ? 0.928 -7.676 -4.766 1.00 91.69 99 LEU A CA 1
ATOM 704 C C . LEU A 1 99 ? -0.094 -7.476 -5.881 1.00 91.69 99 LEU A C 1
ATOM 706 O O . LEU A 1 99 ? -0.797 -6.465 -5.897 1.00 91.69 99 LEU A O 1
ATOM 710 N N . ARG A 1 100 ? -0.218 -8.442 -6.796 1.00 93.06 100 ARG A N 1
ATOM 711 C CA . ARG A 1 100 ? -1.222 -8.394 -7.864 1.00 93.06 100 ARG A CA 1
ATOM 712 C C . ARG A 1 100 ? -2.636 -8.331 -7.294 1.00 93.06 100 ARG A C 1
ATOM 714 O O . ARG A 1 100 ? -3.432 -7.519 -7.754 1.00 93.06 100 ARG A O 1
ATOM 721 N N . HIS A 1 101 ? -2.929 -9.150 -6.286 1.00 93.50 101 HIS A N 1
ATOM 722 C CA . HIS A 1 101 ? -4.225 -9.153 -5.617 1.00 93.50 101 HIS A CA 1
ATOM 723 C C . HIS A 1 101 ? -4.496 -7.825 -4.899 1.00 93.50 101 HIS A C 1
ATOM 725 O O . HIS A 1 101 ? -5.562 -7.250 -5.078 1.00 93.50 101 HIS A O 1
ATOM 731 N N . VAL A 1 102 ? -3.522 -7.292 -4.156 1.00 94.00 102 VAL A N 1
ATOM 732 C CA . VAL A 1 102 ? -3.650 -5.992 -3.473 1.00 94.00 102 VAL A CA 1
ATOM 733 C C . VAL A 1 102 ? -3.915 -4.859 -4.460 1.00 94.00 102 VAL A C 1
ATOM 735 O O . VAL A 1 102 ? -4.774 -4.016 -4.205 1.00 94.00 102 VAL A O 1
ATOM 738 N N . LEU A 1 103 ? -3.202 -4.829 -5.587 1.00 94.12 103 LEU A N 1
ATOM 739 C CA . LEU A 1 103 ? -3.426 -3.822 -6.621 1.00 94.12 103 LEU A CA 1
ATOM 740 C C . LEU A 1 103 ? -4.814 -3.956 -7.255 1.00 94.12 103 LEU A C 1
ATOM 742 O O . LEU A 1 103 ? -5.420 -2.935 -7.569 1.00 94.12 103 LEU A O 1
ATOM 746 N N . GLU A 1 104 ? -5.335 -5.175 -7.396 1.00 95.50 104 GLU A N 1
ATOM 747 C CA . GLU A 1 104 ? -6.710 -5.403 -7.848 1.00 95.50 104 GLU A CA 1
ATOM 748 C C . GLU A 1 104 ? -7.733 -4.894 -6.826 1.00 95.50 104 GLU A C 1
ATOM 750 O O . GLU A 1 104 ? -8.587 -4.084 -7.172 1.00 95.50 104 GLU A O 1
ATOM 755 N N . THR A 1 105 ? -7.569 -5.225 -5.541 1.00 95.81 105 THR A N 1
ATOM 756 C CA . THR A 1 105 ? -8.409 -4.672 -4.465 1.00 95.81 105 THR A CA 1
ATOM 757 C C . THR A 1 105 ? -8.372 -3.141 -4.456 1.00 95.81 105 THR A C 1
ATOM 759 O O . THR A 1 105 ? -9.395 -2.482 -4.282 1.00 95.81 105 THR A O 1
ATOM 762 N N . CYS A 1 106 ? -7.195 -2.556 -4.687 1.00 95.56 106 CYS A N 1
ATOM 763 C CA . CYS A 1 106 ? -7.041 -1.112 -4.806 1.00 95.56 106 CYS A CA 1
ATOM 764 C C . CYS A 1 106 ? -7.796 -0.524 -6.008 1.00 95.56 106 CYS A C 1
ATOM 766 O O . CYS A 1 106 ? -8.259 0.613 -5.914 1.00 95.56 106 CYS A O 1
ATOM 768 N N . ARG A 1 107 ? -7.910 -1.246 -7.132 1.00 96.62 107 ARG A N 1
ATOM 769 C CA . ARG A 1 107 ? -8.692 -0.806 -8.303 1.00 96.62 107 ARG A CA 1
ATOM 770 C C . ARG A 1 107 ? -10.188 -0.807 -8.005 1.00 96.62 107 ARG A C 1
ATOM 772 O O . ARG A 1 107 ? -10.858 0.157 -8.366 1.00 96.62 107 ARG A O 1
ATOM 779 N N . ASP A 1 108 ? -10.675 -1.828 -7.305 1.00 97.62 108 ASP A N 1
ATOM 780 C CA . ASP A 1 108 ? -12.084 -1.949 -6.908 1.00 97.62 108 ASP A CA 1
ATOM 781 C C . ASP A 1 108 ? -12.487 -0.914 -5.844 1.00 97.62 108 ASP A C 1
ATOM 783 O O . ASP A 1 108 ? -13.628 -0.444 -5.797 1.00 97.62 108 ASP A O 1
ATOM 787 N N . HIS A 1 109 ? -11.538 -0.526 -4.989 1.00 97.44 109 HIS A N 1
ATOM 788 C CA . HIS A 1 109 ? -11.764 0.366 -3.854 1.00 97.44 109 HIS A CA 1
ATOM 789 C C . HIS A 1 109 ? -10.697 1.475 -3.775 1.00 97.44 109 HIS A C 1
ATOM 791 O O . HIS A 1 109 ? -9.895 1.507 -2.842 1.00 97.44 109 HIS A O 1
ATOM 797 N N . PRO A 1 110 ? -10.683 2.445 -4.706 1.00 96.06 110 PRO A N 1
ATOM 798 C CA . PRO A 1 110 ? -9.594 3.423 -4.823 1.00 96.06 110 PRO A CA 1
ATOM 799 C C . PRO A 1 110 ? -9.430 4.341 -3.602 1.00 96.06 110 PRO A C 1
ATOM 801 O O . PRO A 1 110 ? -8.336 4.860 -3.364 1.00 96.06 110 PRO A O 1
ATOM 804 N N . ASP A 1 111 ? -10.488 4.540 -2.819 1.00 96.62 111 ASP A N 1
ATOM 805 C CA . ASP A 1 111 ? -10.467 5.404 -1.634 1.00 96.62 111 ASP A CA 1
ATOM 806 C C . ASP A 1 111 ? -10.035 4.667 -0.353 1.00 96.62 111 ASP A C 1
ATOM 808 O O . ASP A 1 111 ? -9.838 5.300 0.685 1.00 96.62 111 ASP A O 1
ATOM 812 N N . MET A 1 112 ? -9.844 3.342 -0.406 1.00 95.81 112 MET A N 1
ATOM 813 C CA . MET A 1 112 ? -9.292 2.586 0.720 1.00 95.81 112 MET A CA 1
ATOM 814 C C . MET A 1 112 ? -7.788 2.852 0.879 1.00 95.81 112 MET A C 1
ATOM 816 O O . MET A 1 112 ? -7.103 3.235 -0.071 1.00 95.81 112 MET A O 1
ATOM 820 N N . THR A 1 113 ? -7.240 2.598 2.068 1.00 96.06 113 THR A N 1
ATOM 821 C CA . THR A 1 113 ? -5.785 2.651 2.268 1.00 96.06 113 THR A CA 1
ATOM 822 C C . THR A 1 113 ? -5.123 1.363 1.793 1.00 96.06 113 THR A C 1
ATOM 824 O O . THR A 1 113 ? -5.690 0.275 1.923 1.00 96.06 113 THR A O 1
ATOM 827 N N . ILE A 1 114 ? -3.883 1.440 1.310 1.00 92.94 114 ILE A N 1
ATOM 828 C CA . ILE A 1 114 ? -3.156 0.228 0.902 1.00 92.94 114 ILE A CA 1
ATOM 829 C C . ILE A 1 114 ? -2.923 -0.735 2.071 1.00 92.94 114 ILE A C 1
ATOM 831 O O . ILE A 1 114 ? -2.993 -1.952 1.909 1.00 92.94 114 ILE A O 1
ATOM 835 N N . VAL A 1 115 ? -2.743 -0.207 3.285 1.00 93.81 115 VAL A N 1
ATOM 836 C CA . VAL A 1 115 ? -2.672 -1.026 4.501 1.00 93.81 115 VAL A CA 1
ATOM 837 C C . VAL A 1 115 ? -3.966 -1.816 4.714 1.00 93.81 115 VAL A C 1
ATOM 839 O O . VAL A 1 115 ? -3.907 -2.958 5.169 1.00 93.81 115 VAL A O 1
ATOM 842 N N . ALA A 1 116 ? -5.132 -1.245 4.398 1.00 94.75 116 ALA A N 1
ATOM 843 C CA . ALA A 1 116 ? -6.395 -1.974 4.444 1.00 94.75 116 ALA A CA 1
ATOM 844 C C . ALA A 1 116 ? -6.465 -3.058 3.355 1.00 94.75 116 ALA A C 1
ATOM 846 O O . ALA A 1 116 ? -6.863 -4.177 3.667 1.00 94.75 116 ALA A O 1
ATOM 847 N N . ALA A 1 117 ? -5.995 -2.784 2.134 1.00 94.50 117 ALA A N 1
ATOM 848 C CA . ALA A 1 117 ? -5.991 -3.765 1.043 1.00 94.50 117 ALA A CA 1
ATOM 849 C C . ALA A 1 117 ? -5.153 -5.012 1.390 1.00 94.50 117 ALA A C 1
ATOM 851 O O . ALA A 1 117 ? -5.620 -6.144 1.274 1.00 94.50 117 ALA A O 1
ATOM 852 N N . PHE A 1 118 ? -3.952 -4.820 1.944 1.00 91.69 118 PHE A N 1
ATOM 853 C CA . PHE A 1 118 ? -3.137 -5.934 2.441 1.00 91.69 118 PHE A CA 1
ATOM 854 C C . PHE A 1 118 ? -3.767 -6.682 3.627 1.00 91.69 118 PHE A C 1
ATOM 856 O O . PHE A 1 118 ? -3.511 -7.873 3.819 1.00 91.69 118 PHE A O 1
ATOM 863 N N . LYS A 1 119 ? -4.565 -6.014 4.471 1.00 90.38 119 LYS A N 1
ATOM 864 C CA . LYS A 1 119 ? -5.289 -6.697 5.556 1.00 90.38 119 LYS A CA 1
ATOM 865 C C . LYS A 1 119 ? -6.352 -7.640 4.994 1.00 90.38 119 LYS A C 1
ATOM 867 O O . LYS A 1 119 ? -6.419 -8.766 5.483 1.00 90.38 119 LYS A O 1
ATOM 872 N N . THR A 1 120 ? -7.092 -7.221 3.968 1.00 90.88 120 THR A N 1
ATOM 873 C CA . THR A 1 120 ? -8.073 -8.069 3.273 1.00 90.88 1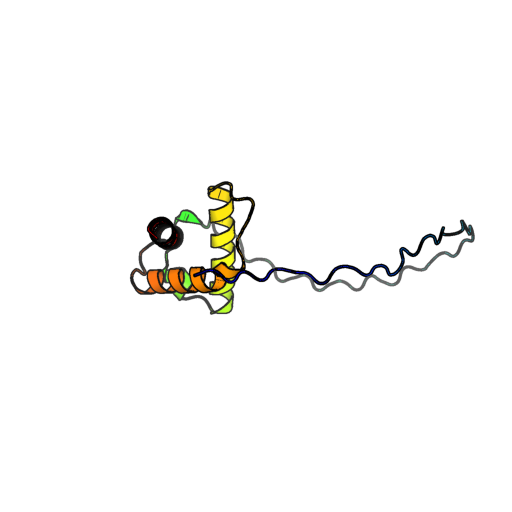20 THR A CA 1
ATOM 874 C C . THR A 1 120 ? -7.408 -9.318 2.695 1.00 90.88 120 THR A C 1
ATOM 876 O O . THR A 1 120 ? -7.811 -10.429 3.028 1.00 90.88 120 THR A O 1
ATOM 879 N N . LEU A 1 121 ? -6.295 -9.158 1.965 1.00 89.94 121 LEU A N 1
ATOM 880 C CA . LEU A 1 121 ? -5.507 -10.284 1.438 1.00 89.94 121 LEU A CA 1
ATOM 881 C C . LEU A 1 121 ? -5.149 -11.321 2.523 1.00 89.94 121 LEU A C 1
ATOM 883 O O . LEU A 1 121 ? -5.212 -12.536 2.302 1.00 89.94 121 LEU A O 1
ATOM 887 N N . ARG A 1 122 ? -4.743 -10.859 3.713 1.00 81.69 122 ARG A N 1
ATOM 888 C CA . ARG A 1 122 ? -4.397 -11.762 4.821 1.00 81.69 122 ARG A CA 1
ATOM 889 C C . ARG A 1 122 ? -5.615 -12.468 5.403 1.00 81.69 122 ARG A C 1
ATOM 891 O O . ARG A 1 122 ? -5.507 -13.644 5.731 1.00 81.69 122 ARG A O 1
ATOM 898 N N . GLN A 1 123 ? -6.746 -11.782 5.540 1.00 82.50 123 GLN A N 1
ATOM 899 C CA . GLN A 1 123 ? -7.993 -12.397 6.009 1.00 82.50 123 GLN A CA 1
ATOM 900 C C . GLN A 1 123 ? -8.443 -13.520 5.062 1.00 82.50 123 GLN A C 1
ATOM 902 O O . GLN A 1 123 ? -8.786 -14.610 5.523 1.00 82.50 123 GLN A O 1
ATOM 907 N N . ASP A 1 124 ? -8.311 -13.307 3.755 1.00 78.44 124 ASP A N 1
ATOM 908 C CA . ASP A 1 124 ? -8.590 -14.316 2.727 1.00 78.44 124 ASP A CA 1
ATOM 909 C C . ASP A 1 124 ? -7.599 -15.488 2.748 1.00 78.44 124 ASP A C 1
ATOM 911 O O . ASP A 1 124 ? -7.946 -16.615 2.391 1.00 78.44 124 ASP A O 1
ATOM 915 N N . SER A 1 125 ? -6.349 -15.237 3.150 1.00 73.81 125 SER A N 1
ATOM 916 C CA . SER A 1 125 ? -5.330 -16.283 3.309 1.00 73.81 125 SER A CA 1
ATOM 917 C C . SER A 1 125 ? -5.555 -17.132 4.562 1.00 73.81 125 SER A C 1
ATOM 919 O O . SER A 1 125 ? -5.240 -18.311 4.546 1.00 73.81 125 SER A O 1
ATOM 921 N N . LEU A 1 126 ? -6.085 -16.546 5.640 1.00 70.50 126 LEU A N 1
ATOM 922 C CA . LEU A 1 126 ? -6.407 -17.259 6.885 1.00 70.50 126 LEU A CA 1
ATOM 923 C C . LEU A 1 126 ? -7.700 -18.079 6.797 1.00 70.50 126 LEU A C 1
ATOM 925 O O . LEU A 1 126 ? -7.927 -18.952 7.629 1.00 70.50 126 LEU A O 1
ATOM 929 N N . SER A 1 127 ? -8.561 -17.765 5.831 1.00 69.31 127 SER A N 1
ATOM 930 C CA . SER A 1 127 ? -9.859 -18.426 5.643 1.00 69.31 127 SER A CA 1
ATOM 931 C C . SER A 1 127 ? -9.793 -19.642 4.710 1.00 69.31 127 SER A C 1
ATOM 933 O O . SER A 1 127 ? -10.817 -20.280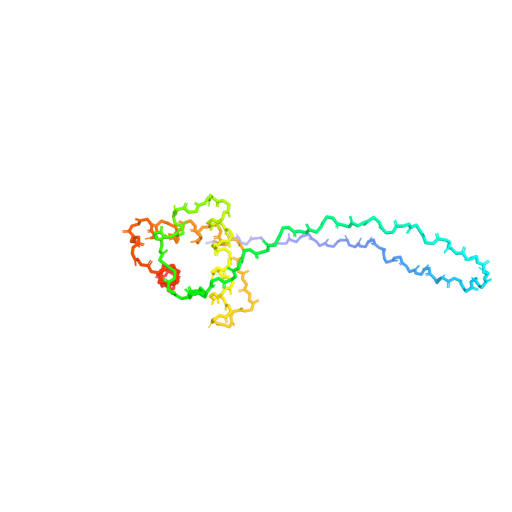 4.471 1.00 69.31 127 SER A O 1
ATOM 935 N N . ARG A 1 128 ? -8.613 -19.938 4.158 1.00 57.75 128 ARG A N 1
ATOM 936 C CA . ARG A 1 128 ? -8.331 -21.077 3.278 1.00 57.75 128 ARG A CA 1
ATOM 937 C C . ARG A 1 128 ? -7.456 -22.093 3.993 1.00 57.75 128 ARG A C 1
ATOM 939 O O . ARG A 1 128 ? -7.679 -23.295 3.741 1.00 57.75 128 ARG A O 1
#